Protein AF-A0A828SVF1-F1 (afdb_monomer_lite)

pLDDT: mean 91.38, std 5.41, range [66.0, 97.31]

Secondary structure (DSSP, 8-state):
----PPPPHHHHHHHHHHHHHH-HHHHHHHHHHH--HHHHS-HHHHHHHHS--SS--SS-HHHHHHHHHHHHHTT---TGGGGT-

Radius of gyration: 17.29 Å; chains: 1; bounding box: 35×43×44 Å

Sequence (85 aa):
MIPYKQLTLAEVFEDCQNKFDNDKYQFLSLLDQTINLDEIVPVSFVTHFHASTGRPRKHPLYPMIKALLIQRIFSIPTDTLLIIF

Structure (mmCIF, N/CA/C/O backbone):
data_AF-A0A828SVF1-F1
#
_entry.id   AF-A0A828SVF1-F1
#
loop_
_atom_site.g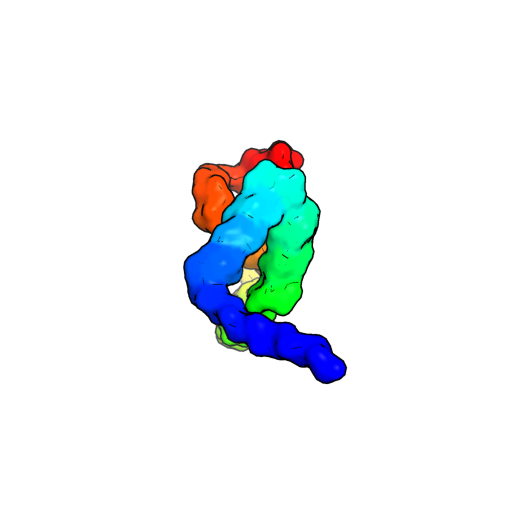roup_PDB
_atom_site.id
_atom_site.type_symbol
_atom_site.label_atom_id
_atom_site.label_alt_id
_atom_site.label_comp_id
_atom_site.label_asym_id
_atom_site.label_entity_id
_atom_site.label_seq_id
_atom_site.pdbx_PDB_ins_code
_atom_site.Cartn_x
_atom_site.Cartn_y
_atom_site.Cartn_z
_atom_site.occupancy
_atom_site.B_iso_or_equiv
_atom_site.auth_seq_id
_atom_site.auth_comp_id
_atom_site.auth_asym_id
_atom_site.auth_atom_id
_atom_site.pdbx_PDB_model_num
ATOM 1 N N . MET A 1 1 ? -13.229 -27.869 22.032 1.00 66.00 1 MET A N 1
ATOM 2 C CA . MET A 1 1 ? -13.609 -27.396 20.685 1.00 66.00 1 MET A CA 1
ATOM 3 C C . MET A 1 1 ? -13.726 -25.885 20.767 1.00 66.00 1 MET A C 1
ATOM 5 O O . MET A 1 1 ? -14.500 -25.422 21.593 1.00 66.00 1 MET A O 1
ATOM 9 N N . ILE A 1 2 ? -12.901 -25.129 20.041 1.00 68.19 2 ILE A N 1
ATOM 10 C CA . ILE A 1 2 ? -12.987 -23.660 20.049 1.00 68.19 2 ILE A CA 1
ATOM 11 C C . ILE A 1 2 ? -14.147 -23.288 19.118 1.00 68.19 2 ILE A C 1
ATOM 13 O O . ILE A 1 2 ? -14.112 -23.696 17.957 1.00 68.19 2 ILE A O 1
ATOM 17 N N . PRO A 1 3 ? -15.199 -22.604 19.594 1.00 78.62 3 PRO A N 1
ATOM 18 C CA . PRO A 1 3 ? -16.278 -22.176 18.718 1.00 78.62 3 PRO A CA 1
ATOM 19 C C . PRO A 1 3 ? -15.739 -21.129 17.736 1.00 78.62 3 PRO A C 1
ATOM 21 O O . PRO A 1 3 ? -15.175 -20.116 18.146 1.00 78.62 3 PRO A O 1
ATOM 24 N N . TYR A 1 4 ? -15.901 -21.376 16.436 1.00 81.38 4 TYR A N 1
ATOM 25 C CA . TYR A 1 4 ? -15.566 -20.396 15.408 1.00 81.38 4 TYR A CA 1
ATOM 26 C C . TYR A 1 4 ? -16.691 -19.365 15.331 1.00 81.38 4 TYR A C 1
ATOM 28 O O . TYR A 1 4 ? -17.798 -19.671 14.889 1.00 81.38 4 TYR A O 1
ATOM 36 N N . LYS A 1 5 ? -16.414 -18.141 15.788 1.00 86.38 5 LYS A N 1
ATOM 37 C CA . LYS A 1 5 ? -17.303 -16.999 15.577 1.00 86.38 5 LYS A CA 1
ATOM 38 C C . LYS A 1 5 ? -17.118 -16.514 14.140 1.00 86.38 5 LYS A C 1
ATOM 40 O O . LYS A 1 5 ? -16.031 -16.071 13.780 1.00 86.38 5 LYS A O 1
ATOM 45 N N . GLN A 1 6 ? -18.168 -16.595 13.327 1.00 89.75 6 GLN A N 1
ATOM 46 C CA . GLN A 1 6 ? -18.185 -15.912 12.037 1.00 89.75 6 GLN A CA 1
ATOM 47 C C . GLN A 1 6 ? -18.227 -14.403 12.292 1.00 89.75 6 GLN A C 1
ATOM 49 O O . GLN A 1 6 ? -19.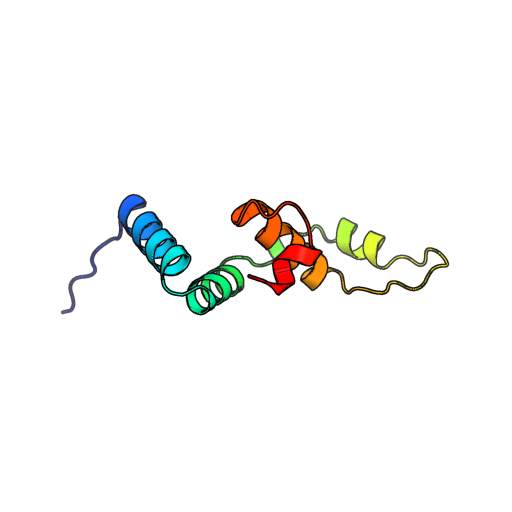127 -13.923 12.978 1.00 89.75 6 GLN A O 1
ATOM 54 N N . LEU A 1 7 ? -17.248 -13.675 11.756 1.00 91.62 7 LEU A N 1
ATOM 55 C CA . LEU A 1 7 ? -17.227 -12.219 11.830 1.00 91.62 7 LEU A CA 1
ATOM 56 C C . LEU A 1 7 ? -18.218 -11.629 10.829 1.00 91.62 7 LEU A C 1
ATOM 58 O O . LEU A 1 7 ? -18.303 -12.061 9.675 1.00 91.62 7 LEU A O 1
ATOM 62 N N . THR A 1 8 ? -18.958 -10.625 11.276 1.00 95.19 8 THR A N 1
ATOM 63 C CA . THR A 1 8 ? -19.763 -9.775 10.399 1.00 95.19 8 THR A CA 1
ATOM 64 C C . THR A 1 8 ? -18.878 -8.732 9.717 1.00 95.19 8 THR A C 1
ATOM 66 O O . THR A 1 8 ? -17.810 -8.380 10.214 1.00 95.19 8 THR A O 1
ATOM 69 N N . LEU A 1 9 ? -19.338 -8.181 8.589 1.00 95.00 9 LEU A N 1
ATOM 70 C CA . LEU A 1 9 ? -18.628 -7.079 7.926 1.00 95.00 9 LEU A CA 1
ATOM 71 C C . LEU A 1 9 ? -18.467 -5.854 8.838 1.00 95.00 9 LEU A C 1
ATOM 73 O O . LEU A 1 9 ? -17.457 -5.167 8.747 1.00 95.00 9 LEU A O 1
ATOM 77 N N . ALA A 1 10 ? -19.431 -5.605 9.730 1.00 96.31 10 ALA A N 1
ATOM 78 C CA . ALA A 1 10 ? -19.360 -4.511 10.693 1.00 96.31 10 ALA A CA 1
ATOM 79 C C . ALA A 1 10 ? -18.211 -4.704 11.693 1.00 96.31 10 ALA A C 1
ATOM 81 O O . ALA A 1 10 ? -17.456 -3.770 11.928 1.00 96.31 10 ALA A O 1
ATOM 82 N N . GLU A 1 11 ? -18.029 -5.919 12.214 1.00 95.38 11 GLU A N 1
ATOM 83 C CA . GLU A 1 11 ? -16.931 -6.229 13.141 1.00 95.38 11 GLU A CA 1
ATOM 84 C C . GLU A 1 11 ? -15.563 -6.155 12.454 1.00 95.38 11 GLU A C 1
ATOM 86 O O . GLU A 1 11 ? -14.603 -5.667 13.041 1.00 95.38 11 GLU A O 1
ATOM 91 N N . VAL A 1 12 ? -15.469 -6.600 11.194 1.00 92.88 12 VAL A N 1
ATOM 92 C CA . VAL A 1 12 ? -14.237 -6.450 10.402 1.00 92.88 12 VAL A CA 1
ATOM 93 C C . VAL A 1 12 ? -13.923 -4.972 10.173 1.00 92.88 12 VAL A C 1
ATOM 95 O O . VAL A 1 12 ? -12.773 -4.560 10.309 1.00 92.88 12 VAL A O 1
ATOM 98 N N . PHE A 1 13 ? -14.937 -4.172 9.840 1.00 93.06 13 PHE A N 1
ATOM 99 C CA . PHE A 1 13 ? -14.777 -2.734 9.653 1.00 93.06 13 PHE A CA 1
ATOM 100 C C . PHE A 1 13 ? -14.346 -2.039 10.950 1.00 93.06 13 PHE A C 1
ATOM 102 O O . PHE A 1 13 ? -13.412 -1.244 10.923 1.00 93.06 13 PHE A O 1
ATOM 109 N N . GLU A 1 14 ? -14.970 -2.373 12.080 1.00 95.31 14 GLU A N 1
ATOM 110 C CA . GLU A 1 14 ? -14.626 -1.825 13.395 1.00 95.31 14 GLU A CA 1
ATOM 111 C C . GLU A 1 14 ? -13.187 -2.172 13.805 1.00 95.31 14 GLU A C 1
ATOM 113 O O . GLU A 1 14 ? -12.451 -1.295 14.255 1.00 95.31 14 GLU A O 1
ATOM 118 N N . ASP A 1 15 ? -12.744 -3.413 13.580 1.00 93.44 15 ASP A N 1
ATOM 119 C CA . ASP A 1 15 ? -11.355 -3.824 13.821 1.00 93.44 15 ASP A CA 1
ATOM 120 C C . ASP A 1 15 ? -10.368 -3.060 12.921 1.00 93.44 15 ASP A C 1
ATOM 122 O O . ASP A 1 15 ? -9.338 -2.574 13.391 1.00 93.44 15 ASP A O 1
ATOM 126 N N . CYS A 1 16 ? -10.698 -2.879 11.638 1.00 92.31 16 CYS A N 1
ATOM 127 C CA . CYS A 1 16 ? -9.882 -2.076 10.724 1.00 92.31 16 CYS A CA 1
ATOM 128 C C . CYS A 1 16 ? -9.802 -0.607 11.164 1.00 92.31 16 CYS A C 1
ATOM 130 O O . CYS A 1 16 ? -8.717 -0.027 11.145 1.00 92.31 16 CYS A O 1
ATOM 132 N N . GLN A 1 17 ? -10.929 -0.021 11.574 1.00 91.75 17 GLN A N 1
ATOM 133 C CA . GLN A 1 17 ? -11.011 1.359 12.051 1.00 91.75 17 GLN A CA 1
ATOM 134 C C . GLN A 1 17 ? -10.198 1.548 13.338 1.00 91.75 17 GLN A C 1
ATOM 136 O O . GLN A 1 17 ? -9.419 2.489 13.445 1.00 91.75 17 GLN A O 1
ATOM 141 N N . ASN A 1 18 ? -10.288 0.607 14.280 1.00 94.69 18 ASN A N 1
ATOM 142 C CA . ASN A 1 18 ? -9.500 0.643 15.509 1.00 94.69 18 ASN A CA 1
ATOM 143 C C . ASN A 1 18 ? -7.989 0.621 15.213 1.00 94.69 18 ASN A C 1
ATOM 145 O O . ASN A 1 18 ? -7.245 1.445 15.745 1.00 94.69 18 ASN A O 1
ATOM 149 N N . LYS A 1 19 ? -7.539 -0.263 14.313 1.00 93.81 19 LYS A N 1
ATOM 150 C CA . LYS A 1 19 ? -6.134 -0.306 13.871 1.00 93.81 19 LYS A CA 1
ATOM 151 C C . LYS A 1 19 ? -5.716 1.001 13.214 1.00 93.81 19 LYS A C 1
ATOM 153 O O . LYS A 1 19 ? -4.648 1.516 13.509 1.00 93.81 19 LYS A O 1
ATOM 158 N N . PHE A 1 20 ? -6.565 1.554 12.358 1.00 89.81 20 PHE A N 1
ATOM 159 C CA . PHE A 1 20 ? -6.311 2.835 11.711 1.00 89.81 20 PHE A CA 1
ATOM 160 C C . PHE A 1 20 ? -6.096 3.969 12.727 1.00 89.81 20 PHE A C 1
ATOM 162 O O . PHE A 1 20 ? -5.140 4.733 12.590 1.00 89.81 20 PHE A O 1
ATOM 169 N N . ASP A 1 21 ? -6.947 4.053 13.752 1.00 90.88 21 ASP A N 1
ATOM 170 C CA . ASP A 1 21 ? -6.917 5.139 14.737 1.00 90.88 21 ASP A CA 1
ATOM 171 C C . ASP A 1 21 ? -5.801 4.972 15.782 1.00 90.88 21 ASP A C 1
ATOM 173 O O . ASP A 1 21 ? -5.202 5.962 16.209 1.00 90.88 21 ASP A O 1
ATOM 177 N N . ASN A 1 22 ? -5.502 3.732 16.189 1.00 94.69 22 ASN A N 1
ATOM 178 C CA . ASN A 1 22 ? -4.649 3.455 17.351 1.00 94.69 22 ASN A CA 1
ATOM 179 C C . ASN A 1 22 ? -3.288 2.823 17.012 1.00 94.69 22 ASN A C 1
ATOM 181 O O . ASN A 1 22 ? -2.351 2.971 17.796 1.00 94.69 22 ASN A O 1
ATOM 185 N N . ASP A 1 23 ? -3.144 2.140 15.870 1.00 93.19 23 ASP A N 1
ATOM 186 C CA . ASP A 1 23 ? -1.895 1.481 15.463 1.00 93.19 23 ASP A CA 1
ATOM 187 C C . ASP A 1 23 ? -1.679 1.534 13.942 1.00 93.19 23 ASP A C 1
ATOM 189 O O . ASP A 1 23 ? -1.958 0.602 13.175 1.00 93.19 23 ASP A O 1
ATOM 193 N N . LYS A 1 24 ? -1.088 2.648 13.506 1.00 87.56 24 LYS A N 1
ATOM 194 C CA . LYS A 1 24 ? -0.755 2.888 12.099 1.00 87.56 24 LYS A CA 1
ATOM 195 C C . LYS A 1 24 ? 0.128 1.793 11.499 1.00 87.56 24 LYS A C 1
ATOM 197 O O . LYS A 1 24 ? -0.038 1.469 10.325 1.00 87.56 24 LYS A O 1
ATOM 202 N N . TYR A 1 25 ? 1.052 1.210 12.264 1.00 90.75 25 TYR A N 1
ATOM 203 C CA . TYR A 1 25 ? 1.936 0.162 11.747 1.00 90.75 25 TYR A CA 1
ATOM 204 C C . TYR A 1 25 ? 1.158 -1.120 11.474 1.00 90.75 25 TYR A C 1
ATOM 206 O O . TYR A 1 25 ? 1.332 -1.735 10.418 1.00 90.75 25 TYR A O 1
ATOM 214 N N . GLN A 1 26 ? 0.259 -1.493 12.384 1.00 93.94 26 GLN A N 1
ATOM 215 C CA . GLN A 1 26 ? -0.621 -2.636 12.181 1.00 93.94 26 GLN A CA 1
ATOM 216 C C . GLN A 1 26 ? -1.563 -2.412 10.994 1.00 93.94 26 GLN A C 1
ATOM 218 O O . GLN A 1 26 ? -1.772 -3.331 10.201 1.00 93.94 26 GLN A O 1
ATOM 223 N N . PHE A 1 27 ? -2.078 -1.193 10.819 1.00 91.44 27 PHE A N 1
ATOM 224 C CA . PHE A 1 27 ? -2.889 -0.849 9.653 1.00 91.44 27 PHE A CA 1
ATOM 225 C C . PHE A 1 27 ? -2.096 -0.942 8.338 1.00 91.44 27 PHE A C 1
ATOM 227 O O . PHE A 1 27 ? -2.569 -1.542 7.374 1.00 91.44 27 PHE A O 1
ATOM 234 N N . LEU A 1 28 ? -0.865 -0.420 8.290 1.00 90.88 28 LEU A N 1
ATOM 235 C CA . LEU A 1 28 ? 0.001 -0.552 7.112 1.00 90.88 28 LEU A CA 1
ATOM 236 C C . LEU A 1 28 ? 0.327 -2.020 6.803 1.00 90.88 28 LEU A C 1
ATOM 238 O O . LEU A 1 28 ? 0.310 -2.417 5.638 1.00 90.88 28 LEU A O 1
ATOM 242 N N . SER A 1 29 ? 0.572 -2.838 7.830 1.00 93.88 29 SER A N 1
ATOM 243 C CA . SER A 1 29 ? 0.786 -4.278 7.656 1.00 93.88 29 SER A CA 1
ATOM 244 C C . SER A 1 29 ? -0.460 -4.980 7.116 1.00 93.88 29 SER A C 1
ATOM 246 O O . SER A 1 29 ? -0.330 -5.857 6.264 1.00 93.88 29 SER A O 1
ATOM 248 N N . LEU A 1 30 ? -1.655 -4.580 7.560 1.00 93.12 30 LEU A N 1
ATOM 249 C CA . LEU A 1 30 ? -2.916 -5.096 7.033 1.00 93.12 30 LEU A CA 1
ATOM 250 C C . LEU A 1 30 ? -3.067 -4.768 5.543 1.00 93.12 30 LEU A C 1
ATOM 252 O O . LEU A 1 30 ? -3.415 -5.653 4.764 1.00 93.12 30 LEU A O 1
ATOM 256 N N . LEU A 1 31 ? -2.771 -3.532 5.126 1.00 91.56 31 LEU A N 1
ATOM 257 C CA . LEU A 1 31 ? -2.804 -3.156 3.707 1.00 91.56 31 LEU A CA 1
ATOM 258 C C . LEU A 1 31 ? -1.824 -3.990 2.875 1.00 91.56 31 LEU A C 1
ATOM 260 O O . LEU A 1 31 ? -2.184 -4.452 1.796 1.00 91.56 31 LEU A O 1
ATOM 264 N N . ASP A 1 32 ? -0.610 -4.216 3.378 1.00 91.88 32 ASP A N 1
ATOM 265 C CA . ASP A 1 32 ? 0.408 -5.003 2.674 1.00 91.88 32 ASP A CA 1
ATOM 266 C C . ASP A 1 32 ? 0.008 -6.480 2.517 1.00 91.88 32 ASP A C 1
ATOM 268 O O . ASP A 1 32 ? 0.268 -7.085 1.481 1.00 91.88 32 ASP A O 1
ATOM 272 N N . GLN A 1 33 ? -0.677 -7.046 3.514 1.00 93.38 33 GLN A N 1
ATOM 273 C CA . GLN A 1 33 ? -1.168 -8.429 3.482 1.00 93.38 33 GLN A CA 1
ATOM 274 C C . GLN A 1 33 ? -2.420 -8.615 2.616 1.00 93.38 33 GLN A C 1
ATOM 276 O O . GLN A 1 33 ? -2.655 -9.711 2.111 1.00 93.38 33 GLN A O 1
ATOM 281 N N . THR A 1 34 ? -3.251 -7.579 2.485 1.00 92.38 34 THR A N 1
ATOM 282 C CA . THR A 1 34 ? -4.569 -7.676 1.830 1.00 92.38 34 THR A CA 1
ATOM 283 C C . THR A 1 34 ? -4.569 -7.191 0.386 1.00 92.38 34 THR A C 1
ATOM 285 O O . THR A 1 34 ? -5.407 -7.632 -0.399 1.00 92.38 34 THR A O 1
ATOM 288 N N . ILE A 1 35 ? -3.642 -6.304 0.011 1.00 92.44 35 ILE A N 1
ATOM 289 C CA . ILE A 1 35 ? -3.568 -5.729 -1.333 1.00 92.44 35 ILE A CA 1
ATOM 290 C C . ILE A 1 35 ? -2.425 -6.382 -2.109 1.00 92.44 35 ILE A C 1
ATOM 292 O O . ILE A 1 35 ? -1.265 -5.975 -2.011 1.00 92.44 35 ILE A O 1
ATOM 296 N N . ASN A 1 36 ? -2.770 -7.345 -2.963 1.00 94.81 36 ASN A N 1
ATOM 297 C CA . ASN A 1 36 ? -1.836 -7.888 -3.940 1.00 94.81 36 ASN A CA 1
ATOM 298 C C . ASN A 1 36 ? -1.792 -7.001 -5.196 1.00 94.8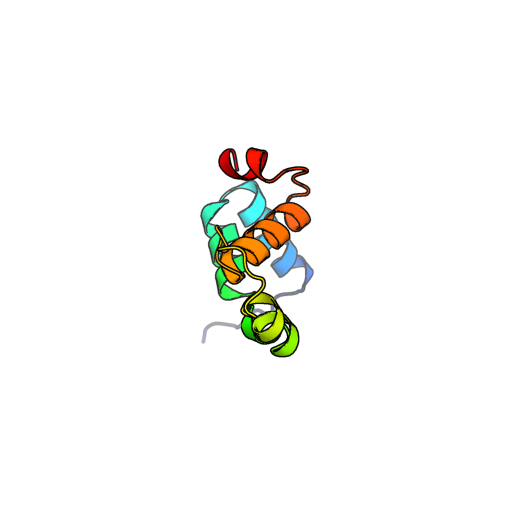1 36 ASN A C 1
ATOM 300 O O . ASN A 1 36 ? -2.719 -6.991 -6.005 1.00 94.81 36 ASN A O 1
ATOM 304 N N . LEU A 1 37 ? -0.703 -6.250 -5.381 1.00 94.69 37 LEU A N 1
ATOM 305 C CA . LEU A 1 37 ? -0.561 -5.370 -6.546 1.00 94.69 37 LEU A CA 1
ATOM 306 C C . LEU A 1 37 ? -0.453 -6.130 -7.869 1.00 94.69 37 LEU A C 1
ATOM 308 O O . LEU A 1 37 ? -0.879 -5.589 -8.886 1.00 94.69 37 LEU A O 1
ATOM 312 N N . ASP A 1 38 ? 0.054 -7.363 -7.868 1.00 94.31 38 ASP A N 1
ATOM 313 C CA . ASP A 1 38 ? 0.143 -8.173 -9.087 1.00 94.31 38 ASP A CA 1
ATOM 314 C C . ASP A 1 38 ? -1.244 -8.588 -9.606 1.00 94.31 38 ASP A C 1
ATOM 316 O O . ASP A 1 38 ? -1.420 -8.804 -10.803 1.00 94.31 38 ASP A O 1
ATOM 320 N N . GLU A 1 39 ? -2.248 -8.656 -8.726 1.00 95.19 39 GLU A N 1
ATOM 321 C CA . GLU A 1 39 ? -3.635 -8.960 -9.100 1.00 95.19 39 GLU A CA 1
ATOM 322 C C . GLU A 1 39 ? -4.386 -7.736 -9.639 1.00 95.19 39 GLU A C 1
ATOM 324 O O . GLU A 1 39 ? -5.324 -7.876 -10.424 1.00 95.19 39 GLU A O 1
ATOM 329 N N . ILE A 1 40 ? -3.985 -6.531 -9.227 1.00 93.94 40 ILE A N 1
ATOM 330 C CA . ILE A 1 40 ? -4.717 -5.291 -9.523 1.00 93.94 40 ILE A CA 1
ATOM 331 C C . ILE A 1 40 ? -4.074 -4.522 -10.682 1.00 93.94 40 ILE A C 1
ATOM 333 O O . ILE A 1 40 ? -4.776 -3.879 -11.464 1.00 93.94 40 ILE A O 1
ATOM 337 N N . VAL A 1 41 ? -2.744 -4.551 -10.802 1.00 96.25 41 VAL A N 1
ATOM 338 C CA . VAL A 1 41 ? -2.006 -3.794 -11.818 1.00 96.25 41 VAL A CA 1
ATOM 339 C C . VAL A 1 41 ? -1.918 -4.620 -13.103 1.00 96.25 41 VAL A C 1
ATOM 341 O O . VAL A 1 41 ? -1.256 -5.656 -13.122 1.00 96.25 41 VAL A O 1
ATOM 344 N N . PRO A 1 42 ? -2.518 -4.169 -14.222 1.00 97.06 42 PRO A N 1
ATOM 345 C CA . PRO A 1 42 ? -2.465 -4.927 -15.463 1.00 97.06 42 PRO A CA 1
ATOM 346 C C . PRO A 1 42 ? -1.029 -5.084 -15.966 1.00 97.06 42 PRO A C 1
ATOM 348 O O . PRO A 1 42 ? -0.258 -4.122 -15.976 1.00 97.06 42 PRO A O 1
ATOM 351 N N . VAL A 1 43 ? -0.702 -6.261 -16.503 1.00 97.06 43 VAL A N 1
ATOM 352 C CA . VAL A 1 43 ? 0.613 -6.527 -17.117 1.00 97.06 43 VAL A CA 1
ATOM 353 C C . VAL A 1 43 ? 0.950 -5.486 -18.184 1.00 97.06 43 VAL A C 1
ATOM 355 O O . VAL A 1 43 ? 2.079 -5.006 -18.243 1.00 97.06 43 VAL A O 1
ATOM 358 N N . SER A 1 44 ? -0.038 -5.063 -18.980 1.00 97.31 44 SER A N 1
ATOM 359 C CA . SER A 1 44 ? 0.147 -3.996 -19.965 1.00 97.31 44 SER A CA 1
ATOM 360 C C . SER A 1 44 ? 0.638 -2.702 -19.314 1.00 97.31 44 SER A C 1
ATOM 362 O O . SER A 1 44 ? 1.565 -2.086 -19.832 1.00 97.31 44 SER A O 1
ATOM 364 N N . PHE A 1 45 ? 0.092 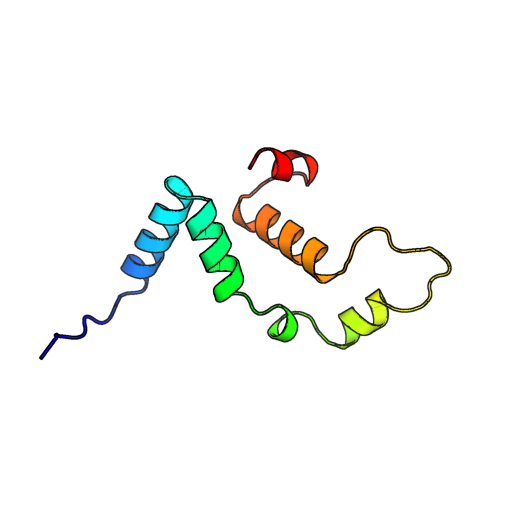-2.306 -18.163 1.00 96.81 45 PHE A N 1
ATOM 365 C CA . PHE A 1 45 ? 0.545 -1.125 -17.431 1.00 96.81 45 PHE A CA 1
ATOM 366 C C . PHE A 1 45 ? 2.006 -1.269 -17.000 1.00 96.81 45 PHE A C 1
ATOM 368 O O . PHE A 1 45 ? 2.799 -0.355 -17.220 1.00 96.81 45 PHE A O 1
ATOM 375 N N . VAL A 1 46 ? 2.380 -2.430 -16.452 1.00 96.50 46 VAL A N 1
ATOM 376 C CA . VAL A 1 46 ? 3.765 -2.732 -16.056 1.00 96.50 46 VAL A CA 1
ATOM 377 C C . VAL A 1 46 ? 4.705 -2.622 -17.260 1.00 96.50 46 VAL A C 1
ATOM 379 O O . VAL A 1 46 ? 5.716 -1.922 -17.196 1.00 96.50 46 VAL A O 1
ATOM 382 N N . THR A 1 47 ? 4.353 -3.229 -18.396 1.00 95.62 47 THR A N 1
ATOM 383 C CA . THR A 1 47 ? 5.162 -3.169 -19.623 1.00 95.62 47 THR A CA 1
ATOM 384 C C . THR A 1 47 ? 5.351 -1.734 -20.112 1.00 95.62 47 THR A C 1
ATOM 386 O O . THR A 1 47 ? 6.480 -1.322 -20.381 1.00 95.62 47 THR A O 1
ATOM 389 N N . HIS A 1 48 ? 4.278 -0.942 -20.181 1.00 94.62 48 HIS A N 1
ATOM 390 C CA . HIS A 1 48 ? 4.364 0.461 -20.596 1.00 94.62 48 HIS A CA 1
ATOM 391 C C . HIS A 1 48 ? 5.162 1.299 -19.594 1.00 94.62 48 HIS A C 1
ATOM 393 O O . HIS A 1 48 ? 5.971 2.141 -19.993 1.00 94.62 48 HIS A O 1
ATOM 399 N N . PHE A 1 49 ? 4.998 1.036 -18.295 1.00 94.19 49 PHE A N 1
ATOM 400 C CA . PHE A 1 49 ? 5.798 1.686 -17.270 1.00 94.19 49 PHE A CA 1
ATOM 401 C C . PHE A 1 49 ? 7.277 1.356 -17.419 1.00 94.19 49 PHE A C 1
ATOM 403 O O . PHE A 1 49 ? 8.077 2.216 -17.108 1.00 94.19 49 PHE A O 1
ATOM 410 N N . HIS A 1 50 ? 7.678 0.184 -17.908 1.00 93.19 50 HIS A N 1
ATOM 411 C CA . HIS A 1 50 ? 9.095 -0.156 -18.082 1.00 93.19 50 HIS A CA 1
ATOM 412 C C . HIS A 1 50 ? 9.651 0.115 -19.489 1.00 93.19 50 HIS A C 1
ATOM 414 O O . HIS A 1 50 ? 10.863 0.022 -19.685 1.00 93.19 50 HIS A O 1
ATOM 420 N N . ALA A 1 51 ? 8.819 0.527 -20.449 1.00 94.31 51 ALA A N 1
ATOM 421 C CA . ALA A 1 51 ? 9.256 0.855 -21.804 1.00 94.31 51 ALA A CA 1
ATOM 422 C C . ALA A 1 51 ? 10.342 1.949 -21.816 1.00 94.31 51 ALA A C 1
ATOM 424 O O . ALA A 1 51 ? 10.338 2.867 -20.988 1.00 94.31 51 ALA A O 1
ATOM 425 N N . SER A 1 52 ? 11.286 1.877 -22.755 1.00 91.75 52 SER A N 1
ATOM 426 C CA . SER A 1 52 ? 12.311 2.915 -22.894 1.00 91.75 52 SER A CA 1
ATOM 427 C C . SER A 1 52 ? 11.683 4.195 -23.443 1.00 91.75 52 SER A C 1
ATOM 429 O O . SER A 1 52 ? 11.216 4.229 -24.576 1.00 91.75 52 SER A O 1
ATOM 431 N N . THR A 1 53 ? 11.659 5.250 -22.629 1.00 90.25 53 THR A N 1
ATOM 432 C CA . THR A 1 53 ? 11.113 6.569 -22.996 1.00 90.25 53 THR A CA 1
ATOM 433 C C . THR A 1 53 ? 12.204 7.628 -23.164 1.00 90.25 53 THR A C 1
ATOM 435 O O . THR A 1 53 ? 11.908 8.813 -23.275 1.00 90.25 53 THR A O 1
ATOM 438 N N . GLY A 1 54 ? 13.481 7.229 -23.137 1.00 92.38 54 GLY A N 1
ATOM 439 C CA . GLY A 1 54 ? 14.622 8.148 -23.219 1.00 92.38 54 GLY A CA 1
ATOM 440 C C . GLY A 1 54 ? 14.924 8.929 -21.932 1.00 92.38 54 GLY A C 1
ATOM 441 O O . GLY A 1 54 ? 15.893 9.682 -21.900 1.00 92.38 54 GLY A O 1
ATOM 442 N N . ARG A 1 55 ? 14.150 8.739 -20.851 1.00 87.25 55 ARG A N 1
ATOM 443 C CA . ARG A 1 55 ? 14.398 9.362 -19.540 1.00 87.25 55 ARG A CA 1
ATOM 444 C C . ARG A 1 55 ? 14.504 8.306 -18.434 1.00 87.25 55 ARG A C 1
ATOM 446 O O . ARG A 1 55 ? 13.627 7.443 -18.348 1.00 87.25 55 ARG A O 1
ATOM 453 N N . PRO A 1 56 ? 15.522 8.374 -17.554 1.00 87.12 56 PRO A N 1
ATOM 454 C CA . PRO A 1 56 ? 15.612 7.463 -16.423 1.00 87.12 56 PRO A CA 1
ATOM 455 C C . PRO A 1 56 ? 14.465 7.712 -15.440 1.00 87.12 56 PRO A C 1
ATOM 457 O O . PRO A 1 56 ? 14.108 8.854 -15.137 1.00 87.12 56 PRO A O 1
ATOM 460 N N . ARG A 1 57 ? 13.889 6.624 -14.928 1.00 89.88 57 ARG A N 1
ATOM 461 C CA . ARG A 1 57 ? 12.848 6.670 -13.897 1.00 89.88 57 ARG A CA 1
ATOM 462 C C . ARG A 1 57 ? 13.501 6.737 -12.528 1.00 89.88 57 ARG A C 1
ATOM 464 O O . ARG A 1 57 ? 14.380 5.940 -12.225 1.00 89.88 57 ARG A O 1
ATOM 471 N N . LYS A 1 58 ? 13.052 7.687 -11.706 1.00 91.94 58 LYS A N 1
ATOM 472 C CA . LYS A 1 58 ? 13.571 7.893 -10.348 1.00 91.94 58 LYS A CA 1
ATOM 473 C C . LYS A 1 58 ? 12.948 6.941 -9.324 1.00 91.94 58 LYS A C 1
ATOM 475 O O . LYS A 1 58 ? 13.607 6.580 -8.357 1.00 91.94 58 LYS A O 1
ATOM 480 N N . HI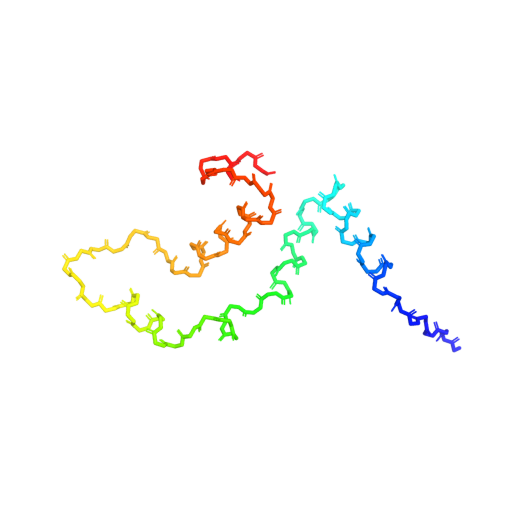S A 1 59 ? 11.689 6.556 -9.530 1.00 92.69 59 HIS A N 1
ATOM 481 C CA . HIS A 1 59 ? 10.910 5.795 -8.558 1.00 92.69 59 HIS A CA 1
ATOM 482 C C . HIS A 1 59 ? 10.435 4.459 -9.148 1.00 92.69 59 HIS A C 1
ATOM 484 O O . HIS A 1 59 ? 10.038 4.423 -10.317 1.00 92.69 59 HIS A O 1
ATOM 490 N N . PRO A 1 60 ? 10.471 3.369 -8.365 1.00 94.44 60 PRO A N 1
ATOM 491 C CA . PRO A 1 60 ? 9.921 2.077 -8.765 1.00 94.44 60 PRO A CA 1
ATOM 492 C C . PRO A 1 60 ? 8.385 2.104 -8.813 1.00 94.44 60 PRO A C 1
ATOM 494 O O . PRO A 1 60 ? 7.741 2.835 -8.059 1.00 94.44 60 PRO A O 1
ATOM 497 N N . LEU A 1 61 ? 7.805 1.270 -9.681 1.00 94.94 61 LEU A N 1
ATOM 498 C CA . LEU A 1 61 ? 6.366 1.245 -9.959 1.00 94.94 61 LEU A CA 1
ATOM 499 C C . LEU A 1 61 ? 5.520 0.951 -8.713 1.00 94.94 61 LEU A C 1
ATOM 501 O O . LEU A 1 61 ? 4.648 1.736 -8.351 1.00 94.94 61 LEU A O 1
ATOM 505 N N . TYR A 1 62 ? 5.772 -0.180 -8.053 1.00 95.44 62 TYR A N 1
ATOM 506 C CA . TYR A 1 62 ? 4.913 -0.649 -6.962 1.00 95.44 62 TYR A CA 1
ATOM 507 C C . TYR A 1 62 ? 4.943 0.267 -5.739 1.00 95.44 62 TYR A C 1
ATOM 509 O O . TYR A 1 62 ? 3.867 0.620 -5.267 1.00 95.44 62 TYR A O 1
ATOM 517 N N . PRO A 1 63 ? 6.100 0.761 -5.263 1.00 93.06 63 PRO A N 1
ATOM 518 C CA . PRO A 1 63 ? 6.112 1.765 -4.201 1.00 93.06 63 PRO A CA 1
ATOM 519 C C . PRO A 1 63 ? 5.358 3.051 -4.562 1.00 93.06 63 PRO A C 1
ATOM 521 O O . PRO A 1 63 ? 4.685 3.611 -3.702 1.00 93.06 63 PRO A O 1
ATOM 524 N N . MET A 1 64 ? 5.396 3.488 -5.828 1.00 94.50 64 MET A N 1
ATOM 525 C CA . MET A 1 64 ? 4.615 4.644 -6.285 1.00 94.50 64 MET A CA 1
ATOM 526 C C . MET A 1 64 ? 3.103 4.377 -6.209 1.00 94.50 64 MET A C 1
ATOM 528 O O . MET A 1 64 ? 2.351 5.233 -5.748 1.00 94.50 64 MET A O 1
ATOM 532 N N . ILE A 1 65 ? 2.655 3.183 -6.610 1.00 94.75 65 ILE A N 1
ATOM 533 C CA . ILE A 1 65 ? 1.244 2.783 -6.500 1.00 94.75 65 ILE A CA 1
ATOM 534 C C . ILE A 1 65 ? 0.827 2.639 -5.032 1.00 94.75 65 ILE A C 1
ATOM 536 O O . ILE A 1 65 ? -0.228 3.147 -4.661 1.00 94.75 65 ILE A O 1
ATOM 540 N N . LYS A 1 66 ? 1.651 2.017 -4.176 1.00 92.50 66 LYS A N 1
ATOM 541 C CA . LYS A 1 66 ? 1.372 1.914 -2.732 1.00 92.50 66 LYS A CA 1
ATOM 542 C C . LYS A 1 66 ? 1.223 3.296 -2.098 1.00 92.50 66 LYS A C 1
ATOM 544 O O . LYS A 1 66 ? 0.252 3.528 -1.386 1.00 92.50 66 LYS A O 1
ATOM 549 N N . ALA A 1 67 ? 2.126 4.228 -2.407 1.00 92.38 67 ALA A N 1
ATOM 550 C CA . ALA A 1 67 ? 2.034 5.606 -1.930 1.00 92.38 67 ALA A CA 1
ATOM 551 C C . ALA A 1 67 ? 0.728 6.280 -2.383 1.00 92.38 67 ALA A C 1
ATOM 553 O O . ALA A 1 67 ? 0.057 6.913 -1.571 1.00 92.38 67 ALA A O 1
ATOM 554 N N . LEU A 1 68 ? 0.323 6.089 -3.644 1.00 93.62 68 LEU A N 1
ATOM 555 C CA . LEU A 1 68 ? -0.950 6.601 -4.153 1.00 93.62 68 LEU A CA 1
ATOM 556 C C . LEU A 1 68 ? -2.154 5.989 -3.420 1.00 93.62 68 LEU A C 1
ATOM 558 O O . LEU A 1 68 ? -3.073 6.717 -3.061 1.00 93.62 68 LEU A O 1
ATOM 562 N N . LEU A 1 69 ? -2.164 4.676 -3.177 1.00 92.62 69 LEU A N 1
ATOM 563 C CA . LEU A 1 69 ? -3.244 4.011 -2.439 1.00 92.62 69 LEU A CA 1
ATOM 564 C C . LEU A 1 69 ? -3.360 4.553 -1.014 1.00 92.62 69 LEU A C 1
ATOM 566 O O . LEU A 1 69 ? -4.451 4.932 -0.597 1.00 92.62 69 LEU A O 1
ATOM 570 N N . ILE A 1 70 ? -2.231 4.669 -0.311 1.00 90.62 70 ILE A N 1
ATOM 571 C CA . ILE A 1 70 ? -2.154 5.267 1.026 1.00 90.62 70 ILE A CA 1
ATOM 572 C C . ILE A 1 70 ? -2.727 6.691 0.982 1.00 90.62 70 ILE A C 1
ATOM 574 O O . ILE A 1 70 ? -3.654 6.991 1.727 1.00 90.62 70 ILE A O 1
ATOM 578 N N . GLN A 1 71 ? -2.300 7.547 0.047 1.00 92.94 71 GLN A N 1
ATOM 579 C CA . GLN A 1 71 ? -2.867 8.899 -0.082 1.00 92.94 71 GLN A CA 1
ATOM 580 C C . GLN A 1 71 ? -4.387 8.907 -0.205 1.00 92.94 71 GLN A C 1
ATOM 582 O O . GLN A 1 71 ? -5.050 9.732 0.420 1.00 92.94 71 GLN A O 1
ATOM 587 N N . ARG A 1 72 ? -4.946 8.007 -1.019 1.00 92.56 72 ARG A N 1
ATOM 588 C CA . ARG A 1 72 ? -6.392 7.956 -1.257 1.00 92.56 72 ARG A CA 1
ATOM 589 C C . ARG A 1 72 ? -7.151 7.428 -0.047 1.00 92.56 72 ARG A C 1
ATOM 5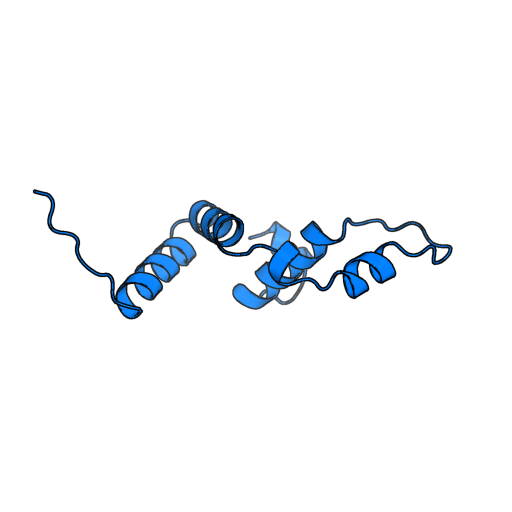91 O O . ARG A 1 72 ? -8.176 8.008 0.288 1.00 92.56 72 ARG A O 1
ATOM 598 N N . ILE A 1 73 ? -6.636 6.399 0.624 1.00 88.81 73 ILE A N 1
ATOM 599 C CA . ILE A 1 73 ? -7.247 5.825 1.832 1.00 88.81 73 ILE A CA 1
ATOM 600 C C . ILE A 1 73 ? -7.255 6.853 2.968 1.00 88.81 73 ILE A C 1
ATOM 602 O O . ILE A 1 73 ? -8.293 7.091 3.577 1.00 88.81 73 ILE A O 1
ATOM 606 N N . PHE A 1 74 ? -6.124 7.518 3.212 1.00 86.44 74 PHE A N 1
ATOM 607 C CA . PHE A 1 74 ? -5.987 8.497 4.295 1.00 86.44 74 PHE A CA 1
ATOM 608 C C . PHE A 1 74 ? -6.490 9.898 3.930 1.00 86.44 74 PHE A C 1
ATOM 610 O O . PHE A 1 74 ? -6.390 10.815 4.741 1.00 86.44 74 PHE A O 1
ATOM 617 N N . SER A 1 75 ? -7.001 10.093 2.710 1.00 90.56 75 SER A N 1
ATOM 618 C CA . SER A 1 75 ? -7.350 11.418 2.179 1.00 90.56 75 SER A CA 1
ATOM 619 C C . SER A 1 75 ? -6.211 12.445 2.321 1.00 90.56 75 SER A C 1
ATOM 621 O O . SER A 1 75 ? -6.449 13.638 2.515 1.00 90.56 75 SER A O 1
ATOM 623 N N . ILE A 1 76 ? -4.956 11.989 2.218 1.00 91.62 76 ILE A N 1
ATOM 624 C CA . ILE A 1 76 ? -3.770 12.845 2.293 1.00 91.62 76 ILE A CA 1
ATOM 625 C C . ILE A 1 76 ? -3.596 13.536 0.933 1.00 91.62 76 ILE A C 1
ATOM 627 O O . ILE A 1 76 ? -3.473 12.858 -0.091 1.00 91.62 76 ILE A O 1
ATOM 631 N N . PRO A 1 77 ? -3.560 14.881 0.889 1.00 91.56 77 PRO A N 1
ATOM 632 C CA . PRO A 1 77 ? -3.648 15.607 -0.374 1.00 91.56 77 PRO A CA 1
ATOM 633 C C . PRO A 1 77 ? -2.354 15.569 -1.196 1.00 91.56 77 PRO A C 1
ATOM 635 O O . PRO A 1 77 ? -2.412 15.722 -2.415 1.00 91.56 77 PRO A O 1
ATOM 638 N N . THR A 1 78 ? -1.191 15.384 -0.562 1.00 92.38 78 THR A N 1
ATOM 639 C CA . THR A 1 78 ? 0.118 15.408 -1.234 1.00 92.38 78 THR A CA 1
ATOM 640 C C . THR A 1 78 ? 1.055 14.324 -0.708 1.00 92.38 78 THR A C 1
ATOM 642 O O . THR A 1 78 ? 0.908 13.810 0.396 1.00 92.38 78 THR A O 1
ATOM 645 N N . ASP A 1 79 ? 2.041 13.943 -1.511 1.00 87.25 79 ASP A N 1
ATOM 646 C CA . ASP A 1 79 ? 3.039 12.914 -1.182 1.00 87.25 79 ASP A CA 1
ATOM 647 C C . ASP A 1 79 ? 4.019 13.389 -0.115 1.00 87.25 79 ASP A C 1
ATOM 649 O O . ASP A 1 79 ? 4.476 12.606 0.708 1.00 87.25 79 ASP A O 1
ATOM 653 N N . THR A 1 80 ? 4.268 14.693 -0.066 1.00 90.94 80 THR A N 1
ATOM 654 C CA . THR A 1 80 ? 5.108 15.311 0.964 1.00 90.94 80 THR A CA 1
ATOM 655 C C . THR A 1 80 ? 4.542 15.076 2.368 1.00 90.94 80 THR A C 1
ATOM 657 O O . THR A 1 80 ? 5.299 14.847 3.308 1.00 90.94 80 THR A O 1
ATOM 660 N N . LEU A 1 81 ? 3.213 15.072 2.517 1.00 91.69 81 LEU A N 1
ATOM 661 C CA . LEU A 1 81 ? 2.558 14.825 3.803 1.00 91.69 81 LEU A CA 1
ATOM 662 C C . LEU A 1 81 ? 2.565 13.346 4.214 1.00 91.69 81 LEU A C 1
ATOM 664 O O . LEU A 1 81 ? 2.413 13.067 5.400 1.00 91.69 81 LEU A O 1
ATOM 668 N N . LEU A 1 82 ? 2.811 12.408 3.289 1.00 86.81 82 LEU A N 1
ATOM 669 C CA . LEU A 1 82 ? 2.972 10.988 3.635 1.00 86.81 82 LEU A CA 1
ATOM 670 C C . LEU A 1 82 ? 4.164 10.744 4.563 1.00 86.81 82 LEU A C 1
ATOM 672 O O . LEU A 1 82 ? 4.178 9.756 5.278 1.00 86.81 82 LEU A O 1
ATOM 676 N N . ILE A 1 83 ? 5.163 11.628 4.552 1.00 85.75 83 ILE A N 1
ATOM 677 C CA . ILE A 1 83 ? 6.358 11.502 5.398 1.00 85.75 83 ILE A CA 1
ATOM 678 C C . ILE A 1 83 ? 6.021 11.757 6.877 1.00 85.75 83 ILE A C 1
ATOM 680 O O . ILE A 1 83 ? 6.740 11.308 7.763 1.00 85.75 83 ILE A O 1
ATOM 684 N N . ILE A 1 84 ? 4.940 12.496 7.143 1.00 82.75 84 ILE A N 1
ATOM 685 C CA . ILE A 1 84 ? 4.483 12.853 8.495 1.00 82.75 84 ILE A CA 1
ATOM 686 C C . ILE A 1 84 ? 3.540 11.777 9.057 1.00 82.75 84 ILE A C 1
ATOM 688 O O . ILE A 1 84 ? 3.277 11.756 10.261 1.00 82.75 84 ILE A O 1
ATOM 692 N N . PHE A 1 85 ? 3.004 10.921 8.183 1.00 74.75 85 PHE A N 1
ATOM 693 C CA . PHE A 1 85 ? 2.057 9.878 8.545 1.00 74.75 85 PHE A CA 1
ATOM 694 C C . PHE A 1 85 ? 2.702 8.825 9.452 1.00 74.75 85 PHE A C 1
ATOM 696 O O . PHE A 1 85 ? 2.097 8.576 10.526 1.00 74.75 85 PHE A O 1
#

Foldseek 3Di:
DDDDDDDDPVNVVVVLVCCVVPPVPVNLVVCVVPDDCVVVPDPVNVCVVPDCPVDDDPDDDPVVVSLVVVCVVVVPPDSVCVVVD